Protein AF-A0AAE1FCR5-F1 (afdb_monomer_lite)

Secondary structure (DSSP, 8-state):
--PPP----BTTTEE--SS-TT---EEEETTEEEEEEEEEETTEEEEE--THHIIIIIHHHHHHHT------SEEEETTEEEEE-TTS-EEEE-HHHHHH-------HHHHH-TTSPPPHHHHHHHHHHHHHHHHHHHHT-GGG-

Radius of gyration: 21.53 Å; chains: 1; bounding box: 46×44×59 Å

pLDDT: mean 75.26, std 20.76, range [24.67, 95.88]

Structure (mmCIF, N/CA/C/O backbone):
data_AF-A0AAE1FCR5-F1
#
_entry.id   AF-A0AAE1FCR5-F1
#
loop_
_atom_site.group_PDB
_atom_site.id
_atom_site.type_symbol
_atom_site.label_atom_id
_atom_site.label_alt_id
_atom_site.label_comp_id
_atom_site.label_asym_id
_atom_site.label_entity_id
_atom_site.label_seq_id
_atom_site.pdbx_PDB_ins_code
_atom_site.Cartn_x
_atom_site.Cartn_y
_atom_site.Cartn_z
_atom_site.occupancy
_atom_site.B_iso_or_equiv
_atom_site.auth_seq_id
_atom_site.auth_comp_id
_atom_site.auth_asym_id
_atom_site.auth_atom_id
_atom_site.pdbx_PDB_model_num
ATOM 1 N N . MET A 1 1 ? 4.733 33.283 -25.916 1.00 31.22 1 MET A N 1
ATOM 2 C CA . MET A 1 1 ? 5.668 33.733 -24.866 1.00 31.22 1 MET A CA 1
ATOM 3 C C . MET A 1 1 ? 4.864 33.776 -23.573 1.00 31.22 1 MET A C 1
ATOM 5 O O . MET A 1 1 ? 4.094 34.702 -23.381 1.00 31.22 1 MET A O 1
ATOM 9 N N . LEU A 1 2 ? 4.912 32.699 -22.788 1.00 24.67 2 LEU A N 1
ATOM 10 C CA . LEU A 1 2 ? 4.280 32.590 -21.469 1.00 24.67 2 LEU A CA 1
ATOM 11 C C . LEU A 1 2 ? 5.379 32.221 -20.456 1.00 24.67 2 LEU A C 1
ATOM 13 O O . LEU A 1 2 ? 6.371 31.607 -20.858 1.00 24.67 2 LEU A O 1
ATOM 17 N N . PRO A 1 3 ? 5.258 32.700 -19.209 1.00 28.53 3 PRO A N 1
ATOM 18 C CA . PRO A 1 3 ? 6.375 32.993 -18.320 1.00 28.53 3 PRO A CA 1
ATOM 19 C C . PRO A 1 3 ? 6.990 31.727 -17.716 1.00 28.53 3 PRO A C 1
ATOM 21 O O . PRO A 1 3 ? 6.324 30.709 -17.554 1.00 28.53 3 PRO A O 1
ATOM 24 N N . GLY A 1 4 ? 8.288 31.814 -17.420 1.00 37.47 4 GLY A N 1
ATOM 25 C CA . GLY A 1 4 ? 9.128 30.704 -16.990 1.00 37.47 4 GLY A CA 1
ATOM 26 C C . GLY A 1 4 ? 8.615 29.988 -15.746 1.00 37.47 4 GLY A C 1
ATOM 27 O O . GLY A 1 4 ? 8.582 30.559 -14.659 1.00 37.47 4 GLY A O 1
ATOM 28 N N . THR A 1 5 ? 8.290 28.710 -15.907 1.00 31.77 5 THR A N 1
ATOM 29 C CA . THR A 1 5 ? 8.212 27.752 -14.808 1.00 31.77 5 THR A CA 1
ATOM 30 C C . THR A 1 5 ? 9.614 27.205 -14.554 1.00 31.77 5 THR A C 1
ATOM 32 O O . THR A 1 5 ? 10.332 26.798 -15.473 1.00 31.77 5 THR A O 1
ATOM 35 N N . GLY A 1 6 ? 10.050 27.294 -13.299 1.00 34.47 6 GLY A N 1
ATOM 36 C CA . GLY A 1 6 ? 11.394 26.951 -12.852 1.00 34.47 6 GLY A CA 1
ATOM 37 C C . GLY A 1 6 ? 11.661 25.453 -12.945 1.00 34.47 6 GLY A C 1
ATOM 38 O O . GLY A 1 6 ? 11.581 24.736 -11.956 1.00 34.47 6 GLY A O 1
ATOM 39 N N . ILE A 1 7 ? 12.026 24.973 -14.133 1.00 39.09 7 ILE A N 1
ATOM 40 C CA . ILE A 1 7 ? 12.564 23.625 -14.308 1.00 39.09 7 ILE A CA 1
ATOM 41 C C . ILE A 1 7 ? 13.976 23.628 -13.722 1.00 39.09 7 ILE A C 1
ATOM 43 O O . ILE A 1 7 ? 14.925 24.111 -14.347 1.00 39.09 7 ILE A O 1
ATOM 47 N N . CYS A 1 8 ? 14.127 23.082 -12.517 1.00 33.84 8 CYS A N 1
ATOM 48 C CA . CYS A 1 8 ? 15.439 22.775 -11.967 1.00 33.84 8 CYS A CA 1
ATOM 49 C C . CYS A 1 8 ? 16.036 21.628 -12.801 1.00 33.84 8 CYS A C 1
ATOM 51 O O . CYS A 1 8 ? 15.722 20.457 -12.594 1.00 33.84 8 CYS A O 1
ATOM 53 N N . LYS A 1 9 ? 16.833 21.971 -13.821 1.00 35.03 9 LYS A N 1
ATOM 54 C CA . LYS A 1 9 ? 17.570 20.998 -14.633 1.00 35.03 9 LYS A CA 1
ATOM 55 C C . LYS A 1 9 ? 18.641 20.357 -13.758 1.00 35.03 9 LYS A C 1
ATOM 57 O O . LYS A 1 9 ? 19.694 20.951 -13.533 1.00 35.03 9 LYS A O 1
ATOM 62 N N . LEU A 1 10 ? 18.401 19.131 -13.309 1.00 39.75 10 LEU A N 1
ATOM 63 C CA . LEU A 1 10 ? 19.492 18.294 -12.824 1.00 39.75 10 LEU A CA 1
ATOM 64 C C . LEU A 1 10 ? 20.366 17.889 -14.023 1.00 39.75 10 LEU A C 1
ATOM 66 O O . LEU A 1 10 ? 19.883 17.719 -15.151 1.00 39.75 10 LEU A O 1
ATOM 70 N N . ARG A 1 11 ? 21.679 17.782 -13.789 1.00 35.62 11 ARG A N 1
ATOM 71 C CA . ARG A 1 11 ? 22.654 17.314 -14.787 1.00 35.62 11 ARG A CA 1
ATOM 72 C C . ARG A 1 11 ? 22.145 15.972 -15.345 1.00 35.62 11 ARG A C 1
ATOM 74 O O . ARG A 1 11 ? 21.849 15.086 -14.553 1.00 35.62 11 ARG A O 1
ATOM 81 N N . ASN A 1 12 ? 22.037 15.862 -16.676 1.00 43.62 12 ASN A N 1
ATOM 82 C CA . ASN A 1 12 ? 21.521 14.718 -17.467 1.00 43.62 12 ASN A CA 1
ATOM 83 C C . ASN A 1 12 ? 20.055 14.782 -17.955 1.00 43.62 12 ASN A C 1
ATOM 85 O O . ASN A 1 12 ? 19.548 13.791 -18.468 1.00 43.62 12 ASN A O 1
ATOM 89 N N . GLY A 1 13 ? 19.385 15.940 -17.906 1.00 47.97 13 GLY A N 1
ATOM 90 C CA . GLY A 1 13 ? 18.088 16.117 -18.590 1.00 47.97 13 GLY A CA 1
ATOM 91 C C . GLY A 1 13 ? 16.868 15.622 -17.804 1.00 47.97 13 GLY A C 1
ATOM 92 O O . GLY A 1 13 ? 15.798 15.432 -18.381 1.00 47.97 13 GLY A O 1
ATOM 93 N N . CYS A 1 14 ? 17.017 15.441 -16.491 1.00 48.78 14 CYS A N 1
ATOM 94 C CA . CYS A 1 14 ? 15.917 15.123 -15.586 1.00 48.78 14 CYS A CA 1
ATOM 95 C C . CYS A 1 14 ? 15.086 16.375 -15.266 1.00 48.78 14 CYS A C 1
ATOM 97 O O . CYS A 1 14 ? 15.647 17.442 -14.995 1.00 48.78 14 CYS A O 1
ATOM 99 N N . CYS A 1 15 ? 13.761 16.218 -15.228 1.00 49.94 15 CYS A N 1
ATOM 100 C CA . CYS A 1 15 ? 12.821 17.244 -14.777 1.00 49.94 15 CYS A CA 1
ATOM 101 C C . CYS A 1 15 ? 12.042 16.771 -13.541 1.00 49.94 15 CYS A C 1
ATOM 103 O O . CYS A 1 15 ? 11.744 15.585 -13.371 1.00 49.94 15 CYS A O 1
ATOM 105 N N . VAL A 1 16 ? 11.683 17.735 -12.700 1.00 48.56 16 VAL A N 1
ATOM 106 C CA . VAL A 1 16 ? 10.953 17.562 -11.442 1.00 48.56 16 VAL A CA 1
ATOM 107 C C . VAL A 1 16 ? 9.548 18.127 -11.618 1.00 48.56 16 VAL A C 1
ATOM 109 O O . VAL A 1 16 ? 9.408 19.224 -12.154 1.00 48.56 16 VAL A O 1
ATOM 112 N N . SER A 1 17 ? 8.511 17.414 -11.173 1.00 43.94 17 SER A N 1
ATOM 113 C CA . SER A 1 17 ? 7.135 17.931 -11.179 1.00 43.94 17 SER A CA 1
ATOM 114 C C . SER A 1 17 ? 6.791 18.667 -9.882 1.00 43.94 17 SER A C 1
ATOM 116 O O . SER A 1 17 ? 7.161 18.207 -8.810 1.00 43.94 17 SER A O 1
ATOM 118 N N . GLU A 1 18 ? 5.986 19.728 -9.971 1.00 47.47 18 GLU A N 1
ATOM 119 C CA . GLU A 1 18 ? 5.521 20.552 -8.835 1.00 47.47 18 GLU A CA 1
ATOM 120 C C . GLU A 1 18 ? 4.454 19.873 -7.940 1.00 47.47 18 GLU A C 1
ATOM 122 O O . GLU A 1 18 ? 3.993 20.449 -6.957 1.00 47.47 18 GLU A O 1
ATOM 127 N N . LEU A 1 19 ? 4.054 18.634 -8.248 1.00 43.50 19 LEU A N 1
ATOM 128 C CA . LEU A 1 19 ? 3.035 17.880 -7.511 1.00 43.50 19 LEU A CA 1
ATOM 129 C C . LEU A 1 19 ? 3.645 17.131 -6.308 1.00 43.50 19 LEU A C 1
ATOM 131 O O . LEU A 1 19 ? 3.792 15.913 -6.334 1.00 43.50 19 LEU A O 1
ATOM 135 N N . GLY A 1 20 ? 3.964 17.871 -5.242 1.00 39.81 20 GLY A N 1
ATOM 136 C CA . GLY A 1 20 ? 4.219 17.335 -3.896 1.00 39.81 20 GLY A CA 1
ATOM 137 C C . GLY A 1 20 ? 5.601 16.707 -3.643 1.00 39.81 20 GLY A C 1
ATOM 138 O O . GLY A 1 20 ? 6.270 16.191 -4.532 1.00 39.81 20 GLY A O 1
ATOM 139 N N . CYS A 1 21 ? 6.032 16.735 -2.378 1.00 39.62 21 CYS A N 1
ATOM 140 C CA . CYS A 1 21 ? 7.392 16.422 -1.914 1.00 39.62 21 CYS A CA 1
ATOM 141 C C . CYS A 1 21 ? 7.835 14.945 -2.016 1.00 39.62 21 CYS A C 1
ATOM 143 O O . CYS A 1 21 ? 9.007 14.653 -1.779 1.00 39.62 21 CYS A O 1
ATOM 145 N N . HIS A 1 22 ? 6.953 14.024 -2.415 1.00 42.16 22 HIS A N 1
ATOM 146 C CA . HIS A 1 22 ? 7.224 12.577 -2.484 1.00 42.16 22 HIS A CA 1
ATOM 147 C C . HIS A 1 22 ? 7.217 12.024 -3.924 1.00 42.16 22 HIS A C 1
ATOM 149 O O . HIS A 1 22 ? 6.976 10.839 -4.142 1.00 42.16 22 HIS A O 1
ATOM 155 N N . LEU A 1 23 ? 7.431 12.880 -4.932 1.00 39.25 23 LEU A N 1
ATOM 156 C CA . LEU A 1 23 ? 7.312 12.528 -6.350 1.00 39.25 23 LEU A CA 1
ATOM 157 C C . LEU A 1 23 ? 8.550 12.970 -7.154 1.00 39.25 23 LEU A C 1
ATOM 159 O O . LEU A 1 23 ? 8.694 14.143 -7.482 1.00 39.25 23 LEU A O 1
ATOM 163 N N . TRP A 1 24 ? 9.425 12.028 -7.524 1.00 47.41 24 TRP A N 1
ATOM 164 C CA . TRP A 1 24 ? 10.611 12.266 -8.374 1.00 47.41 24 TRP A CA 1
ATOM 165 C C . TRP A 1 24 ? 10.828 10.990 -9.217 1.00 47.41 24 TRP A C 1
ATOM 167 O O . TRP A 1 24 ? 10.816 9.909 -8.639 1.00 47.41 24 TRP A O 1
ATOM 177 N N . THR A 1 25 ? 10.957 10.959 -10.554 1.00 45.84 25 THR A N 1
ATOM 178 C CA . THR A 1 25 ? 11.645 11.851 -11.515 1.00 45.84 25 THR A CA 1
ATOM 179 C C . THR A 1 25 ? 11.093 11.616 -12.940 1.00 45.84 25 THR A C 1
ATOM 181 O O . THR A 1 25 ? 10.780 10.475 -13.287 1.00 45.84 25 THR A O 1
ATOM 184 N N . TRP A 1 26 ? 11.015 12.648 -13.794 1.00 45.34 26 TRP A N 1
ATOM 185 C CA . TRP A 1 26 ? 10.754 12.493 -15.237 1.00 45.34 26 TRP A CA 1
ATOM 186 C C . TRP A 1 26 ? 12.075 12.494 -16.015 1.00 45.34 26 TRP A C 1
ATOM 188 O O . TRP A 1 26 ? 12.815 13.479 -15.955 1.00 45.34 26 TRP A O 1
ATOM 198 N N . LEU A 1 27 ? 12.350 11.439 -16.791 1.00 46.19 27 LEU A N 1
ATOM 199 C CA . LEU A 1 27 ? 13.419 11.449 -17.794 1.00 46.19 27 LEU A CA 1
ATOM 200 C C . LEU A 1 27 ? 12.818 11.439 -19.201 1.00 46.19 27 LEU A C 1
ATOM 202 O O . LEU A 1 27 ? 12.131 10.504 -19.615 1.00 46.19 27 LEU A O 1
ATOM 206 N N . CYS A 1 28 ? 13.069 12.527 -19.926 1.00 42.84 28 CYS A N 1
ATOM 207 C CA . CYS A 1 28 ? 12.657 12.713 -21.308 1.00 42.84 28 CYS A CA 1
ATOM 208 C C . CYS A 1 28 ? 13.909 12.628 -22.184 1.00 42.84 28 CYS A C 1
ATOM 210 O O . CYS A 1 28 ? 14.699 13.570 -22.232 1.00 42.84 28 CYS A O 1
ATOM 212 N N . PHE A 1 29 ? 14.101 11.505 -22.874 1.00 41.53 29 PHE A N 1
ATOM 213 C CA . PHE A 1 29 ? 15.062 11.439 -23.972 1.00 41.53 29 PHE A CA 1
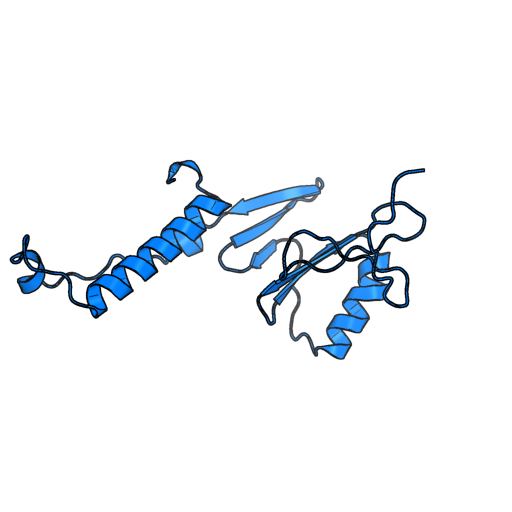ATOM 214 C C . PHE A 1 29 ? 14.315 11.850 -25.250 1.00 41.53 29 PHE A C 1
ATOM 216 O O . PHE A 1 29 ? 13.220 11.355 -25.512 1.00 41.53 29 PHE A O 1
ATOM 223 N N . SER A 1 30 ? 14.866 12.805 -26.007 1.00 44.16 30 SER A N 1
ATOM 224 C CA . SER A 1 30 ? 14.371 13.230 -27.333 1.00 44.16 30 SER A CA 1
ATOM 225 C C . SER A 1 30 ? 12.908 13.720 -27.438 1.00 44.16 30 SER A C 1
ATOM 227 O O . SER A 1 30 ? 12.299 13.631 -28.503 1.00 44.16 30 SER A O 1
ATOM 229 N N . GLY A 1 31 ? 12.332 14.293 -26.374 1.00 48.03 31 GLY A N 1
ATOM 230 C CA . GLY A 1 31 ? 11.005 14.933 -26.428 1.00 48.03 31 GLY A CA 1
ATOM 231 C C . GLY A 1 31 ? 9.809 13.972 -26.359 1.00 48.03 31 GLY A C 1
ATOM 232 O O . GLY A 1 31 ? 8.670 14.415 -26.499 1.00 48.03 31 GLY A O 1
ATOM 233 N N . ARG A 1 32 ? 10.042 12.675 -26.114 1.00 50.00 32 ARG A N 1
ATOM 234 C CA . ARG A 1 32 ? 9.000 11.684 -25.798 1.00 50.00 32 ARG A CA 1
ATOM 235 C C . ARG A 1 32 ? 9.204 11.151 -24.380 1.00 50.00 32 ARG A C 1
ATOM 237 O O . ARG A 1 32 ? 10.330 10.886 -23.970 1.00 50.00 32 ARG A O 1
ATOM 244 N N . MET A 1 33 ? 8.110 10.988 -23.634 1.00 51.78 33 MET A N 1
ATOM 245 C CA . MET A 1 33 ? 8.145 10.377 -22.303 1.00 51.78 33 MET A CA 1
ATOM 246 C C . MET A 1 33 ? 8.524 8.899 -22.447 1.00 51.78 33 MET A C 1
ATOM 248 O O . MET A 1 33 ? 7.808 8.158 -23.116 1.00 51.78 33 MET A O 1
ATOM 252 N N . GLN A 1 34 ? 9.650 8.492 -21.859 1.00 56.03 34 GLN A N 1
ATOM 253 C CA . GLN A 1 34 ? 10.151 7.116 -21.967 1.00 56.03 34 GLN A CA 1
ATOM 254 C C . GLN A 1 34 ? 9.925 6.301 -20.687 1.00 56.03 34 GLN A C 1
ATOM 256 O O . GLN A 1 34 ? 9.726 5.099 -20.768 1.00 56.03 34 GLN A O 1
ATOM 261 N N . ALA A 1 35 ? 9.886 6.928 -19.509 1.00 55.88 35 ALA A N 1
ATOM 262 C CA . ALA A 1 35 ? 9.700 6.207 -18.249 1.00 55.88 35 ALA A CA 1
ATOM 263 C C . ALA A 1 35 ? 9.287 7.133 -17.095 1.00 55.88 35 ALA A C 1
ATOM 265 O O . ALA A 1 35 ? 9.475 8.354 -17.157 1.00 55.88 35 ALA A O 1
ATOM 266 N N . ARG A 1 36 ? 8.756 6.536 -16.023 1.00 61.62 36 ARG A N 1
ATOM 267 C CA . ARG A 1 36 ? 8.420 7.184 -14.751 1.00 61.62 36 ARG A CA 1
ATOM 268 C C . ARG A 1 36 ? 8.983 6.357 -13.593 1.00 61.62 36 ARG A C 1
ATOM 270 O O . ARG A 1 36 ? 8.538 5.240 -13.362 1.00 61.62 36 ARG A O 1
ATOM 277 N N . LEU A 1 37 ? 9.893 6.944 -12.821 1.00 56.69 37 LEU A N 1
ATOM 278 C CA . LEU A 1 37 ? 10.294 6.444 -11.501 1.00 56.69 37 LEU A CA 1
ATOM 279 C C . LEU A 1 37 ? 9.500 7.188 -10.426 1.00 56.69 37 LEU A C 1
ATOM 281 O O . LEU A 1 37 ? 9.239 8.386 -10.551 1.00 56.69 37 LEU A O 1
ATOM 285 N N . ARG A 1 38 ? 9.099 6.461 -9.390 1.00 61.31 38 ARG A N 1
ATOM 286 C CA . ARG A 1 38 ? 8.339 6.922 -8.237 1.00 61.31 38 ARG A CA 1
ATOM 287 C C . ARG A 1 38 ? 8.965 6.328 -6.972 1.00 61.31 38 ARG A C 1
ATOM 289 O O . ARG A 1 38 ? 8.763 5.163 -6.654 1.00 61.31 38 ARG A O 1
ATOM 296 N N . ALA A 1 39 ? 9.728 7.131 -6.242 1.00 58.06 39 ALA A N 1
ATOM 297 C CA . ALA A 1 39 ? 10.154 6.779 -4.889 1.00 58.06 39 ALA A CA 1
ATOM 298 C C . ALA A 1 39 ? 8.998 7.100 -3.930 1.00 58.06 39 ALA A C 1
ATOM 300 O O . ALA A 1 39 ? 8.758 8.270 -3.639 1.00 58.06 39 ALA A O 1
ATOM 301 N N . LEU A 1 40 ? 8.214 6.094 -3.536 1.00 55.22 40 LEU A N 1
ATOM 302 C CA . LEU A 1 40 ? 6.959 6.314 -2.804 1.00 55.22 40 LEU A CA 1
ATOM 303 C C . LEU A 1 40 ? 7.118 6.212 -1.277 1.00 55.22 40 LEU A C 1
ATOM 305 O O . LEU A 1 40 ? 6.253 6.718 -0.564 1.00 55.22 40 LEU A O 1
ATOM 309 N N . TYR A 1 41 ? 8.213 5.653 -0.754 1.00 58.81 41 TYR A N 1
ATOM 310 C CA . TYR A 1 41 ? 8.464 5.618 0.689 1.00 58.81 41 TYR A CA 1
ATOM 311 C C . TYR A 1 41 ? 9.928 5.285 0.977 1.00 58.81 41 TYR A C 1
ATOM 313 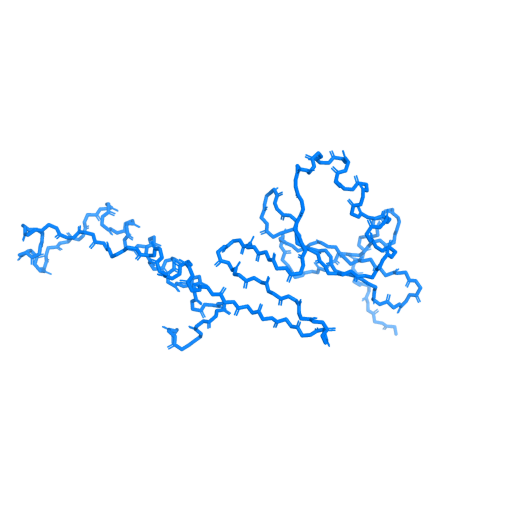O O . TYR A 1 41 ? 10.363 4.256 0.495 1.00 58.81 41 TYR A O 1
ATOM 321 N N . VAL A 1 42 ? 10.629 6.161 1.714 1.00 57.09 42 VAL A N 1
ATOM 322 C CA . VAL A 1 42 ? 12.013 6.151 2.274 1.00 57.09 42 VAL A CA 1
ATOM 323 C C . VAL A 1 42 ? 13.059 5.168 1.695 1.00 57.09 42 VAL A C 1
ATOM 325 O O . VAL A 1 42 ? 14.145 5.639 1.369 1.00 57.09 42 VAL A O 1
ATOM 328 N N . ASP A 1 43 ? 12.745 3.887 1.487 1.00 67.12 43 ASP A N 1
ATOM 329 C CA . ASP A 1 43 ? 13.650 2.842 0.984 1.00 67.12 43 ASP A CA 1
ATOM 330 C C . ASP A 1 43 ? 13.146 2.066 -0.259 1.00 67.12 43 ASP A C 1
ATOM 332 O O . ASP A 1 43 ? 13.938 1.386 -0.912 1.00 67.12 43 ASP A O 1
ATOM 336 N N . ASP A 1 44 ? 11.867 2.181 -0.641 1.00 73.12 44 ASP A N 1
ATOM 337 C CA . ASP A 1 44 ? 11.295 1.412 -1.748 1.00 73.12 44 ASP A CA 1
ATOM 338 C C . ASP A 1 44 ? 11.083 2.250 -3.020 1.00 73.12 44 ASP A C 1
ATOM 340 O O . ASP A 1 44 ? 10.339 3.245 -3.054 1.00 73.12 44 ASP A O 1
ATOM 344 N N . PHE A 1 45 ? 11.681 1.780 -4.115 1.00 78.62 45 PHE A N 1
ATOM 345 C CA . PHE A 1 45 ? 11.551 2.360 -5.448 1.00 78.62 45 PHE A CA 1
ATOM 346 C C . PHE A 1 45 ? 10.488 1.624 -6.266 1.00 78.62 45 PHE A C 1
ATOM 348 O O . PHE A 1 45 ? 10.532 0.406 -6.408 1.00 78.62 45 PHE A O 1
ATOM 355 N N . LEU A 1 46 ? 9.570 2.375 -6.875 1.00 80.31 46 LEU A N 1
ATOM 356 C CA . LEU A 1 46 ? 8.608 1.861 -7.846 1.00 80.31 46 LEU A CA 1
ATOM 357 C C . LEU A 1 46 ? 8.822 2.564 -9.185 1.00 80.31 46 LEU A C 1
ATOM 359 O O . LEU A 1 46 ? 8.817 3.789 -9.240 1.00 80.31 46 LEU A O 1
ATOM 363 N N . TRP A 1 47 ? 8.977 1.837 -10.288 1.00 81.12 47 TRP A N 1
ATOM 364 C CA . TRP A 1 47 ? 9.171 2.456 -11.602 1.00 81.12 47 TRP A CA 1
ATOM 365 C C . TRP A 1 47 ? 8.403 1.747 -12.715 1.00 81.12 47 TRP A C 1
ATOM 367 O O . TRP A 1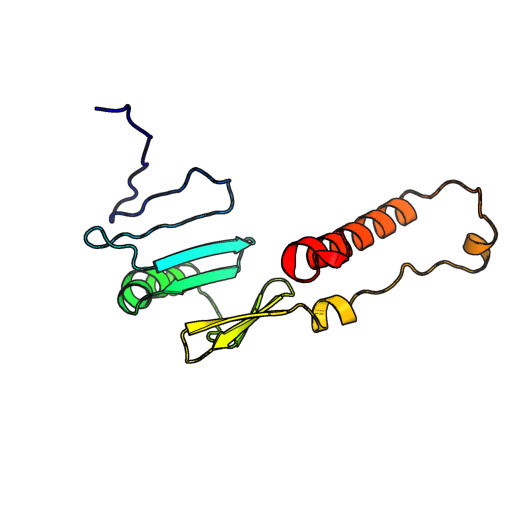 47 ? 7.993 0.599 -12.585 1.00 81.12 47 TRP A O 1
ATOM 377 N N . VAL A 1 48 ? 8.190 2.478 -13.808 1.00 76.88 48 VAL A N 1
ATOM 378 C CA . VAL A 1 48 ? 7.585 2.018 -15.062 1.00 76.88 48 VAL A CA 1
ATOM 379 C C . VAL A 1 48 ? 8.433 2.558 -16.210 1.00 76.88 48 VAL A C 1
ATOM 381 O O . VAL A 1 48 ? 8.800 3.734 -16.202 1.00 76.88 48 VAL A O 1
ATOM 384 N N . ASP A 1 49 ? 8.780 1.714 -17.180 1.00 70.00 49 ASP A N 1
ATOM 385 C CA . ASP A 1 49 ? 10.023 1.878 -17.939 1.00 70.00 49 ASP A CA 1
ATOM 386 C C . ASP A 1 49 ? 9.949 1.362 -19.389 1.00 70.00 49 ASP A C 1
ATOM 388 O O . ASP A 1 49 ? 9.181 0.456 -19.710 1.00 70.00 49 ASP A O 1
ATOM 392 N N . THR A 1 50 ? 10.767 1.963 -20.261 1.00 70.12 50 THR A N 1
ATOM 393 C CA . THR A 1 50 ? 11.252 1.400 -21.534 1.00 70.12 50 THR A CA 1
ATOM 394 C C . THR A 1 50 ? 12.739 1.034 -21.428 1.00 70.12 50 THR A C 1
ATOM 396 O O . THR A 1 50 ? 13.499 1.940 -21.101 1.00 70.12 50 THR A O 1
ATOM 399 N N . GLN A 1 51 ? 13.178 -0.178 -21.809 1.00 72.81 51 GLN A N 1
ATOM 400 C CA . GLN A 1 51 ? 14.537 -0.773 -21.625 1.00 72.81 51 GLN A CA 1
ATOM 401 C C . GLN A 1 51 ? 15.790 0.139 -21.543 1.00 72.81 51 GLN A C 1
ATOM 403 O O . GLN A 1 51 ? 16.819 -0.266 -20.999 1.00 72.81 51 GLN A O 1
ATOM 408 N N . ASN A 1 52 ? 15.779 1.320 -22.159 1.00 75.19 52 ASN A N 1
ATOM 409 C CA . ASN A 1 52 ? 16.823 2.330 -22.020 1.00 75.19 52 ASN A CA 1
ATOM 410 C C . ASN A 1 52 ? 16.873 2.974 -20.623 1.00 75.19 52 ASN A C 1
ATOM 412 O O . ASN A 1 52 ? 17.964 3.305 -20.165 1.00 75.19 52 ASN A O 1
ATOM 416 N N . PHE A 1 53 ? 15.734 3.177 -19.958 1.00 77.81 53 PHE A N 1
ATOM 417 C CA . PHE A 1 53 ? 15.681 3.798 -18.634 1.00 77.81 53 PHE A CA 1
ATOM 418 C C . PHE A 1 53 ? 16.246 2.862 -17.568 1.00 77.81 53 PHE A C 1
ATOM 420 O O . PHE A 1 53 ? 17.041 3.306 -16.741 1.00 77.81 53 PHE A O 1
ATOM 427 N N . GLU A 1 54 ? 15.939 1.570 -17.656 1.00 78.31 54 GLU A N 1
ATOM 428 C CA . GLU A 1 54 ? 16.440 0.559 -16.726 1.00 78.31 54 GLU A CA 1
ATOM 429 C C . GLU A 1 54 ? 17.971 0.591 -16.665 1.00 78.31 54 GLU A C 1
ATOM 431 O O . GLU A 1 54 ? 18.569 0.777 -15.605 1.00 78.31 54 GLU A O 1
ATOM 436 N N . ARG A 1 55 ? 18.604 0.556 -17.842 1.00 79.62 55 ARG A N 1
ATOM 437 C CA . ARG A 1 55 ? 20.065 0.584 -17.984 1.00 79.62 55 ARG A CA 1
ATOM 438 C C . ARG A 1 55 ? 20.695 1.909 -17.567 1.00 79.62 55 ARG A C 1
ATOM 440 O O . ARG A 1 55 ? 21.762 1.935 -16.966 1.00 79.62 55 ARG A O 1
ATOM 447 N N . GLN A 1 56 ? 20.080 3.034 -17.925 1.00 78.69 56 GLN A N 1
ATOM 448 C CA . GLN A 1 56 ? 20.698 4.346 -17.706 1.00 78.69 56 GLN A CA 1
ATOM 449 C C . GLN A 1 56 ? 20.453 4.913 -16.308 1.00 78.69 56 GLN A C 1
ATOM 451 O O . GLN A 1 56 ? 21.200 5.791 -15.875 1.00 78.69 56 GLN A O 1
ATOM 456 N N . VAL A 1 57 ? 19.400 4.463 -15.626 1.00 78.19 57 VAL A N 1
ATOM 457 C CA . VAL A 1 57 ? 18.899 5.101 -14.405 1.00 78.19 57 VAL A CA 1
ATOM 458 C C . VAL A 1 57 ? 18.775 4.090 -13.277 1.00 78.19 57 VAL A C 1
ATOM 460 O O . VAL A 1 57 ? 19.372 4.302 -12.224 1.00 78.19 57 VAL A O 1
ATOM 463 N N . ILE A 1 58 ? 18.057 2.985 -13.490 1.00 81.31 58 ILE A N 1
ATOM 464 C CA . ILE A 1 58 ? 17.791 2.007 -12.426 1.00 81.31 58 ILE A CA 1
ATOM 465 C C . ILE A 1 58 ? 19.061 1.249 -12.036 1.00 81.31 58 ILE A C 1
ATOM 467 O O . ILE A 1 58 ? 19.349 1.136 -10.850 1.00 81.31 58 ILE A O 1
ATOM 471 N N . GLU A 1 59 ? 19.878 0.809 -12.994 1.00 82.94 59 GLU A N 1
ATOM 472 C CA . GLU A 1 59 ? 21.151 0.133 -12.701 1.00 82.94 59 GLU A CA 1
ATOM 473 C C . GLU A 1 59 ? 22.115 1.000 -11.853 1.00 82.94 59 GLU A C 1
ATOM 475 O O . GLU A 1 59 ? 22.590 0.522 -10.814 1.00 82.94 59 GLU A O 1
ATOM 480 N N . PRO A 1 60 ? 22.390 2.279 -12.201 1.00 82.06 60 PRO A N 1
ATOM 481 C CA . PRO A 1 60 ? 23.174 3.167 -11.342 1.00 82.06 60 PRO A CA 1
ATOM 482 C C . PRO A 1 60 ? 22.558 3.408 -9.963 1.00 82.06 60 PRO A C 1
ATOM 484 O O . PRO A 1 60 ? 23.296 3.444 -8.978 1.00 82.06 60 PRO A O 1
ATOM 487 N N . VAL A 1 61 ? 21.232 3.564 -9.879 1.00 81.69 61 VAL A N 1
ATOM 488 C CA . VAL A 1 61 ? 20.515 3.759 -8.608 1.00 81.69 61 VAL A CA 1
ATOM 489 C C . VAL A 1 61 ? 20.659 2.520 -7.726 1.00 81.69 61 VAL A C 1
ATOM 491 O O . VAL A 1 61 ? 21.107 2.640 -6.589 1.00 81.69 61 VAL A O 1
ATOM 494 N N . ASN A 1 62 ? 20.402 1.325 -8.261 1.00 82.94 62 ASN A N 1
ATOM 495 C CA . ASN A 1 62 ? 20.551 0.066 -7.532 1.00 82.94 62 ASN A CA 1
ATOM 496 C C . ASN A 1 62 ? 21.970 -0.108 -6.982 1.00 82.94 62 ASN A C 1
ATOM 498 O O . ASN A 1 62 ? 22.146 -0.554 -5.850 1.00 82.94 62 ASN A O 1
ATOM 502 N N . LYS A 1 63 ? 22.987 0.300 -7.752 1.00 83.31 63 LYS A N 1
ATOM 503 C CA . LYS A 1 63 ? 24.386 0.262 -7.317 1.00 83.31 63 LYS A CA 1
ATOM 504 C C . LYS A 1 63 ? 24.705 1.302 -6.241 1.00 83.31 63 LYS A C 1
ATOM 506 O O . LYS A 1 63 ? 25.438 0.989 -5.307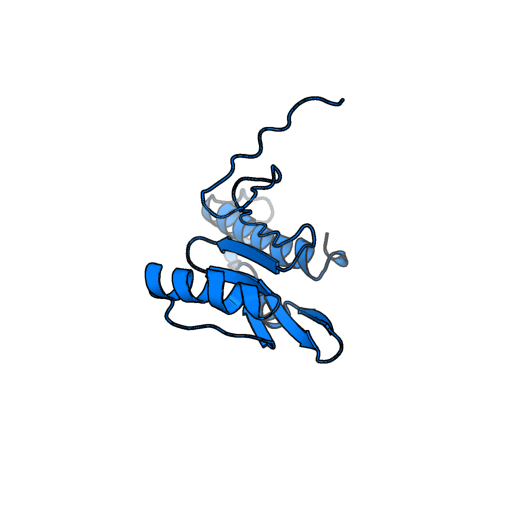 1.00 83.31 63 LYS A O 1
ATOM 511 N N . ALA A 1 64 ? 24.195 2.526 -6.374 1.00 82.19 64 ALA A N 1
ATOM 512 C CA . ALA A 1 64 ? 24.453 3.613 -5.431 1.00 82.19 64 ALA A CA 1
ATOM 513 C C . ALA A 1 64 ? 23.772 3.388 -4.073 1.00 82.19 64 ALA A C 1
ATOM 515 O O . ALA A 1 64 ? 24.361 3.696 -3.041 1.00 82.19 64 ALA A O 1
ATOM 516 N N . TYR A 1 65 ? 22.559 2.831 -4.084 1.00 80.81 65 TYR A N 1
ATOM 517 C CA . TYR A 1 65 ? 21.744 2.591 -2.891 1.00 80.81 65 TYR A CA 1
ATOM 518 C C . TYR A 1 65 ? 21.801 1.143 -2.384 1.00 80.81 65 TYR A C 1
ATOM 520 O O . TYR A 1 65 ? 21.131 0.820 -1.412 1.00 80.81 65 TYR A O 1
ATOM 528 N N . MET A 1 66 ? 22.611 0.278 -3.010 1.00 80.94 66 MET A N 1
ATOM 529 C CA . MET A 1 66 ? 22.768 -1.136 -2.636 1.00 80.94 66 MET A CA 1
ATOM 530 C C . MET A 1 66 ? 21.424 -1.874 -2.515 1.00 80.94 66 MET A C 1
ATOM 532 O O . MET A 1 66 ? 21.173 -2.582 -1.541 1.00 80.94 66 MET A O 1
ATOM 536 N N . VAL A 1 67 ? 20.553 -1.696 -3.510 1.00 80.56 67 VAL A N 1
ATOM 537 C CA . VAL A 1 67 ? 19.217 -2.307 -3.528 1.00 80.56 67 VAL A CA 1
ATOM 538 C C . VAL A 1 67 ? 19.353 -3.833 -3.504 1.00 80.56 67 VAL A C 1
ATOM 540 O O . VAL A 1 67 ? 19.965 -4.424 -4.393 1.00 80.56 67 VAL A O 1
ATOM 543 N N . GLY A 1 68 ? 18.810 -4.468 -2.460 1.00 79.50 68 GLY A N 1
ATOM 544 C CA . GLY A 1 68 ? 19.007 -5.897 -2.194 1.00 79.50 68 GLY A CA 1
ATOM 545 C C . GLY A 1 68 ? 18.173 -6.827 -3.076 1.00 79.50 68 GLY A C 1
ATOM 546 O O . GLY A 1 68 ? 18.632 -7.908 -3.441 1.00 79.50 68 GLY A O 1
ATOM 547 N N . SER A 1 69 ? 16.963 -6.413 -3.444 1.00 82.88 69 SER A N 1
ATOM 548 C CA . SER A 1 69 ? 16.068 -7.177 -4.313 1.00 82.88 69 SER A CA 1
ATOM 549 C C . SER A 1 69 ? 15.224 -6.249 -5.176 1.00 82.88 69 SER A C 1
ATOM 551 O O . SER A 1 69 ? 14.950 -5.108 -4.813 1.00 82.88 69 SER A O 1
ATOM 553 N N . SER A 1 70 ? 14.807 -6.756 -6.332 1.00 86.00 70 SER A N 1
ATOM 554 C CA . SER A 1 70 ? 13.829 -6.103 -7.197 1.00 86.00 70 SER A CA 1
ATOM 555 C C . SER A 1 70 ? 12.832 -7.145 -7.677 1.00 86.00 70 SER A C 1
ATOM 557 O O . SER A 1 70 ? 13.203 -8.284 -7.965 1.00 86.00 70 SER A O 1
ATOM 559 N N . GLU A 1 71 ? 11.566 -6.758 -7.741 1.00 88.06 71 GLU A N 1
ATOM 560 C CA . GLU A 1 71 ? 10.491 -7.584 -8.274 1.00 88.06 71 GLU A CA 1
ATOM 561 C C . GLU A 1 71 ? 9.858 -6.859 -9.463 1.00 88.06 71 GLU A C 1
ATOM 563 O O . GLU A 1 71 ? 9.839 -5.630 -9.527 1.00 88.06 71 GLU A O 1
ATOM 568 N N . SER A 1 72 ? 9.360 -7.618 -10.437 1.00 88.00 72 SER A N 1
ATOM 569 C CA . SER A 1 72 ? 8.721 -7.068 -11.633 1.00 88.00 72 SER A CA 1
ATOM 570 C C . SER A 1 72 ? 7.524 -7.919 -12.035 1.00 88.00 72 SER A C 1
ATOM 572 O O . SER A 1 72 ? 7.447 -9.098 -11.690 1.00 88.00 72 SER A O 1
ATOM 574 N N . LYS A 1 73 ? 6.594 -7.319 -12.787 1.00 86.25 73 LYS A N 1
ATOM 575 C CA . LYS A 1 73 ? 5.343 -7.913 -13.299 1.00 86.25 73 LYS A CA 1
ATOM 576 C C . LYS A 1 73 ? 4.319 -8.349 -12.255 1.00 86.25 73 LYS A C 1
ATOM 578 O O . LYS A 1 73 ? 3.142 -8.168 -12.500 1.00 86.25 73 LYS A O 1
ATOM 583 N N . SER A 1 74 ? 4.716 -8.927 -11.132 1.00 90.62 74 SER A N 1
ATOM 584 C CA . SER A 1 74 ? 3.811 -9.295 -10.046 1.00 90.62 74 SER A CA 1
ATOM 585 C C . SER A 1 74 ? 4.556 -9.148 -8.736 1.00 90.62 74 SER A C 1
ATOM 587 O O . SER A 1 74 ? 5.493 -9.901 -8.487 1.00 90.62 74 SER A O 1
ATOM 589 N N . PHE A 1 75 ? 4.157 -8.179 -7.922 1.00 91.75 75 PHE A N 1
ATOM 590 C CA . PHE A 1 75 ? 4.844 -7.856 -6.676 1.00 91.75 75 PHE A CA 1
ATOM 591 C C . PHE A 1 75 ? 3.909 -7.171 -5.687 1.00 91.75 75 PHE A C 1
ATOM 593 O O . PHE A 1 75 ? 2.824 -6.694 -6.038 1.00 91.75 75 PHE A O 1
ATOM 600 N N . ARG A 1 76 ? 4.347 -7.109 -4.427 1.00 88.94 76 ARG A N 1
ATOM 601 C CA . ARG A 1 76 ? 3.635 -6.381 -3.376 1.00 88.94 76 ARG A CA 1
ATOM 602 C C . ARG A 1 76 ? 4.344 -5.091 -3.033 1.00 88.94 76 ARG A C 1
ATOM 604 O O . ARG A 1 76 ? 5.552 -5.069 -2.846 1.00 88.94 76 ARG A O 1
ATOM 611 N N . TYR A 1 77 ? 3.563 -4.031 -2.898 1.00 86.31 77 TYR A N 1
ATOM 612 C CA . TYR A 1 77 ? 4.069 -2.701 -2.612 1.00 86.31 77 TYR A CA 1
ATOM 613 C C . TYR A 1 77 ? 3.134 -1.978 -1.646 1.00 86.31 77 TYR A C 1
ATOM 615 O O . TYR A 1 77 ? 1.989 -1.702 -1.990 1.00 86.31 77 TYR A O 1
ATOM 623 N N . LEU A 1 78 ? 3.592 -1.688 -0.423 1.00 86.62 78 LEU A N 1
ATOM 624 C CA . LEU A 1 78 ? 2.801 -0.981 0.603 1.00 86.62 78 LEU A CA 1
ATOM 625 C C . LEU A 1 78 ? 1.386 -1.570 0.825 1.00 86.62 78 LEU A C 1
ATOM 627 O O . LEU A 1 78 ? 0.395 -0.855 0.983 1.00 86.62 78 LEU A O 1
ATOM 631 N N . GLY A 1 79 ? 1.271 -2.900 0.800 1.00 87.81 79 GLY A N 1
ATOM 632 C CA . GLY A 1 79 ? -0.005 -3.609 0.955 1.00 87.81 79 GLY A CA 1
ATOM 633 C C . GLY A 1 79 ? -0.876 -3.672 -0.307 1.00 87.81 79 GLY A C 1
ATOM 634 O O . GLY A 1 79 ? -1.939 -4.288 -0.257 1.00 87.81 79 GLY A O 1
ATOM 635 N N . LEU A 1 80 ? -0.437 -3.087 -1.425 1.00 89.81 80 LEU A N 1
ATOM 636 C CA . LEU A 1 80 ? -1.007 -3.313 -2.754 1.00 89.81 80 LEU A CA 1
ATOM 637 C C . LEU A 1 80 ? -0.376 -4.556 -3.369 1.00 89.81 80 LEU A C 1
ATOM 639 O O . LEU A 1 80 ? 0.842 -4.719 -3.339 1.00 89.81 80 LEU A O 1
ATOM 643 N N . ASN A 1 81 ? -1.199 -5.407 -3.957 1.00 92.69 81 ASN A N 1
ATOM 644 C CA . ASN A 1 81 ? -0.767 -6.418 -4.902 1.00 92.69 81 ASN A CA 1
ATOM 645 C C . ASN A 1 81 ? -0.885 -5.819 -6.306 1.00 92.69 81 ASN A C 1
ATOM 647 O O . ASN A 1 81 ? -1.968 -5.382 -6.693 1.00 92.69 81 ASN A O 1
ATOM 651 N N . ILE A 1 82 ? 0.230 -5.736 -7.028 1.00 90.88 82 ILE A N 1
ATOM 652 C CA . ILE A 1 82 ? 0.307 -5.095 -8.342 1.00 90.88 82 ILE A CA 1
ATOM 653 C C . ILE A 1 82 ? 0.717 -6.146 -9.361 1.00 90.88 82 ILE A C 1
ATOM 655 O O . ILE A 1 82 ? 1.764 -6.778 -9.213 1.00 90.88 82 ILE A O 1
ATOM 659 N N . ILE A 1 83 ? -0.095 -6.298 -10.405 1.00 91.00 83 ILE A N 1
ATOM 660 C CA . ILE A 1 83 ? 0.137 -7.241 -11.497 1.00 91.00 83 ILE A CA 1
ATOM 661 C C . ILE A 1 83 ? 0.128 -6.470 -12.816 1.00 91.00 83 ILE A C 1
ATOM 663 O O . ILE A 1 83 ? -0.807 -5.728 -13.102 1.00 91.00 83 ILE A O 1
ATOM 667 N N . SER A 1 84 ? 1.179 -6.623 -13.612 1.00 89.69 84 SER A N 1
ATOM 668 C CA . SER A 1 84 ? 1.289 -6.122 -14.978 1.00 89.69 84 SER A CA 1
ATOM 669 C C . SER A 1 84 ? 1.075 -7.279 -15.942 1.00 89.69 84 SER A C 1
ATOM 671 O O . SER A 1 84 ? 1.867 -8.223 -15.986 1.00 89.69 84 SER A O 1
ATOM 673 N N . GLU A 1 85 ? 0.009 -7.182 -16.719 1.00 89.38 85 GLU A N 1
ATOM 674 C CA . GLU A 1 85 ? -0.396 -8.197 -17.677 1.00 89.38 85 GLU A CA 1
ATOM 675 C C . GLU A 1 85 ? 0.406 -8.085 -18.980 1.00 89.38 85 GLU A C 1
ATOM 677 O O . GLU A 1 85 ? 0.982 -7.046 -19.318 1.00 89.38 85 GLU A O 1
ATOM 682 N N . ALA A 1 86 ? 0.441 -9.175 -19.750 1.00 87.44 86 ALA A N 1
ATOM 683 C CA . ALA A 1 86 ? 1.190 -9.228 -21.007 1.00 87.44 86 ALA A CA 1
ATOM 684 C C . ALA A 1 86 ? 0.642 -8.276 -22.088 1.00 87.44 86 ALA A C 1
ATOM 686 O O . ALA A 1 86 ? 1.374 -7.902 -23.003 1.00 87.44 86 ALA A O 1
ATOM 687 N N . ASP A 1 87 ? -0.627 -7.881 -21.981 1.00 88.31 87 ASP A N 1
ATOM 688 C CA . ASP A 1 87 ? -1.286 -6.927 -22.878 1.00 88.31 87 ASP A CA 1
ATOM 689 C C . ASP A 1 87 ? -1.001 -5.454 -22.521 1.00 88.31 87 ASP A C 1
ATOM 691 O O . ASP A 1 87 ? -1.461 -4.545 -23.213 1.00 88.31 87 ASP A O 1
ATOM 695 N N . GLY A 1 88 ? -0.213 -5.213 -21.468 1.00 80.62 88 GLY A N 1
ATOM 696 C CA . GLY A 1 88 ? 0.136 -3.882 -20.981 1.00 80.62 88 GLY A CA 1
ATOM 697 C C . GLY A 1 88 ? -0.874 -3.288 -19.999 1.00 80.62 88 GLY A C 1
ATOM 698 O O . GLY A 1 88 ? -0.664 -2.166 -19.535 1.00 80.62 88 GLY A O 1
ATOM 699 N N . SER A 1 89 ? -1.945 -4.009 -19.659 1.00 83.88 89 SER A N 1
ATOM 700 C CA . SER A 1 89 ? -2.835 -3.620 -18.569 1.00 83.88 89 SER A CA 1
ATOM 701 C C . SER A 1 89 ? -2.189 -3.875 -17.201 1.00 83.88 89 SER A C 1
ATOM 703 O O . SER A 1 89 ? -1.210 -4.613 -17.062 1.00 83.88 89 SER A O 1
ATOM 705 N N . MET A 1 90 ? -2.708 -3.202 -16.174 1.00 85.56 90 MET A N 1
ATOM 706 C CA . MET A 1 90 ? -2.270 -3.384 -14.794 1.00 85.56 90 MET A CA 1
ATOM 707 C C . MET A 1 90 ? -3.475 -3.590 -13.890 1.00 85.56 90 MET A C 1
ATOM 709 O O . MET A 1 90 ? -4.426 -2.808 -13.928 1.00 85.56 90 MET A O 1
ATOM 713 N N . THR A 1 91 ? -3.383 -4.598 -13.034 1.00 89.69 91 THR A N 1
ATOM 714 C CA . THR A 1 91 ? -4.374 -4.909 -12.009 1.00 89.69 91 THR A CA 1
ATOM 715 C C . THR A 1 91 ? -3.796 -4.575 -10.639 1.00 89.69 91 THR A C 1
ATOM 717 O O . THR A 1 91 ? -2.621 -4.834 -10.366 1.00 89.69 91 THR A O 1
ATOM 720 N N . LEU A 1 92 ? -4.620 -3.970 -9.782 1.00 91.00 92 LEU A N 1
ATOM 721 C CA . LEU A 1 92 ? -4.273 -3.655 -8.402 1.00 91.00 92 LEU A CA 1
ATOM 722 C C . LEU A 1 92 ? -5.352 -4.195 -7.465 1.00 91.00 92 LEU A C 1
ATOM 724 O O . LEU A 1 92 ? -6.538 -3.954 -7.685 1.00 91.00 92 LEU A O 1
ATOM 728 N N . ASP A 1 93 ? -4.937 -4.867 -6.396 1.00 92.44 93 ASP A N 1
ATOM 729 C CA . ASP A 1 93 ? -5.827 -5.301 -5.320 1.00 92.44 93 ASP A CA 1
ATOM 730 C C . ASP A 1 93 ? -5.168 -5.160 -3.937 1.00 92.44 93 ASP A C 1
ATOM 732 O O . ASP A 1 93 ? -3.968 -4.915 -3.814 1.00 92.44 93 ASP A O 1
ATOM 736 N N . GLN A 1 94 ? -5.972 -5.278 -2.879 1.00 94.69 94 GLN A N 1
ATOM 737 C CA . GLN A 1 94 ? -5.517 -5.239 -1.483 1.00 94.69 94 GLN A CA 1
ATOM 738 C C . GLN A 1 94 ? -6.119 -6.384 -0.659 1.00 94.69 94 GLN A C 1
ATOM 740 O O . GLN A 1 94 ? -6.319 -6.233 0.548 1.00 94.69 94 GLN A O 1
ATOM 745 N N . PHE A 1 95 ? -6.426 -7.536 -1.270 1.00 94.12 95 PHE A N 1
ATOM 746 C CA . PHE A 1 95 ? -7.147 -8.614 -0.574 1.00 94.12 95 PHE A CA 1
ATOM 747 C C . PHE A 1 95 ? -6.413 -9.098 0.677 1.00 94.12 95 PHE A C 1
ATOM 749 O O . PHE A 1 95 ? -7.024 -9.274 1.733 1.00 94.12 95 PHE A O 1
ATOM 756 N N . GLN A 1 96 ? -5.093 -9.266 0.588 1.00 92.31 96 GLN A N 1
ATOM 757 C CA . GLN A 1 96 ? -4.297 -9.700 1.731 1.00 92.31 96 GLN A CA 1
ATOM 758 C C . GLN A 1 96 ? -4.198 -8.631 2.818 1.00 92.31 96 GLN A C 1
ATOM 760 O O . GLN A 1 96 ? -4.310 -8.957 3.997 1.00 92.31 96 GLN A O 1
ATOM 765 N N . TYR A 1 97 ? -4.006 -7.368 2.434 1.00 94.25 97 TYR A N 1
ATOM 766 C CA . TYR A 1 97 ? -3.953 -6.269 3.393 1.00 94.25 97 TYR A CA 1
ATOM 767 C C . TYR A 1 97 ? -5.286 -6.139 4.140 1.00 94.25 97 TYR A C 1
ATOM 769 O O . TYR A 1 97 ? -5.298 -6.138 5.368 1.00 94.25 97 TYR A O 1
ATOM 777 N N . ALA A 1 98 ? -6.409 -6.157 3.416 1.00 93.12 98 ALA A N 1
ATOM 778 C CA . ALA A 1 98 ? -7.747 -6.148 4.001 1.00 93.12 98 ALA A CA 1
ATOM 779 C C . ALA A 1 98 ? -7.975 -7.336 4.948 1.00 93.12 98 ALA A C 1
ATOM 781 O O . ALA A 1 98 ? -8.486 -7.157 6.049 1.00 93.12 98 ALA A O 1
ATOM 782 N N . SER A 1 99 ? -7.535 -8.535 4.556 1.00 93.44 99 SER A N 1
ATOM 783 C CA . SER A 1 99 ? -7.657 -9.744 5.384 1.00 93.44 99 SER A CA 1
ATOM 784 C C . SER A 1 99 ? -6.773 -9.717 6.636 1.00 93.44 99 SER A C 1
ATOM 786 O O . SER A 1 99 ? -7.039 -10.449 7.584 1.00 93.44 99 SER A O 1
ATOM 788 N N . SER A 1 100 ? -5.720 -8.894 6.649 1.00 94.12 100 SER A N 1
ATOM 789 C CA . SER A 1 100 ? -4.832 -8.728 7.805 1.00 94.12 100 SER A CA 1
ATOM 790 C C . SER A 1 100 ? -5.345 -7.725 8.842 1.00 94.12 100 SER A C 1
ATOM 792 O O . SER A 1 100 ? -4.788 -7.654 9.937 1.00 94.12 100 SER A O 1
ATOM 794 N N . LEU A 1 101 ? -6.392 -6.954 8.521 1.00 93.31 101 LEU A N 1
ATOM 795 C CA . LEU A 1 101 ? -6.949 -5.976 9.449 1.00 93.31 101 LEU A CA 1
ATOM 796 C C . LEU A 1 101 ? -7.661 -6.674 10.606 1.00 93.31 101 LEU A C 1
ATOM 798 O O . LEU A 1 101 ? -8.537 -7.516 10.408 1.00 93.31 101 LEU A O 1
ATOM 802 N N . LEU A 1 102 ? -7.305 -6.276 11.826 1.00 93.31 102 LEU A N 1
ATOM 803 C CA . LEU A 1 102 ? -7.915 -6.791 13.043 1.00 93.31 102 LEU A CA 1
ATOM 804 C C . LEU A 1 102 ? -8.846 -5.741 13.656 1.00 93.31 102 LEU A C 1
ATOM 806 O O . LEU A 1 102 ? -8.487 -4.563 13.723 1.00 93.31 102 LEU A O 1
ATOM 810 N N . PRO A 1 103 ? -10.033 -6.146 14.137 1.00 92.00 103 PRO A N 1
ATOM 811 C CA . PRO A 1 103 ? -10.886 -5.252 14.896 1.00 92.00 103 PRO A CA 1
ATOM 812 C C . PRO A 1 103 ? -10.225 -4.888 16.229 1.00 92.00 103 PRO A C 1
ATOM 814 O O . PRO A 1 103 ? -9.453 -5.660 16.805 1.00 92.00 103 PRO A O 1
ATOM 817 N N . ILE A 1 104 ? -10.584 -3.720 16.758 1.00 93.06 104 ILE A N 1
ATOM 818 C CA . ILE A 1 104 ? -10.151 -3.298 18.091 1.00 93.06 104 ILE A CA 1
ATOM 819 C C . ILE A 1 104 ? -10.746 -4.258 19.122 1.00 93.06 104 ILE A C 1
ATOM 821 O O . ILE A 1 104 ? -11.954 -4.509 19.142 1.00 93.06 104 ILE A O 1
ATOM 825 N N . THR A 1 105 ? -9.891 -4.805 19.984 1.00 91.44 105 THR A N 1
ATOM 826 C CA . THR A 1 105 ? -10.321 -5.745 21.020 1.00 91.44 105 THR A CA 1
ATOM 827 C C . THR A 1 105 ? -10.923 -4.977 22.187 1.00 91.44 105 THR A C 1
ATOM 829 O O . THR A 1 105 ? -10.219 -4.322 22.948 1.00 91.44 105 THR A O 1
ATOM 832 N N . ILE A 1 106 ? -12.239 -5.084 22.357 1.00 91.06 106 ILE A N 1
ATOM 833 C CA . ILE A 1 106 ? -12.956 -4.433 23.455 1.00 91.06 106 ILE A CA 1
ATOM 834 C C . ILE A 1 106 ? -13.182 -5.452 24.573 1.00 91.06 106 ILE A C 1
ATOM 836 O O . ILE A 1 106 ? -13.838 -6.477 24.378 1.00 91.06 106 ILE A O 1
ATOM 840 N N . SER A 1 107 ? -12.664 -5.171 25.770 1.00 92.31 107 SER A N 1
ATOM 841 C CA . SER A 1 107 ? -12.890 -6.034 26.933 1.00 92.31 107 SER A CA 1
ATOM 842 C C . SER A 1 107 ? -14.365 -6.032 27.352 1.00 92.31 107 SER A C 1
ATOM 844 O O . SER A 1 107 ? -15.084 -5.046 27.175 1.00 92.31 107 SER A O 1
ATOM 846 N N . ARG A 1 108 ? -14.831 -7.119 27.983 1.00 93.56 108 ARG A N 1
ATOM 847 C CA . ARG A 1 108 ? -16.219 -7.210 28.476 1.00 93.56 108 ARG A CA 1
ATOM 848 C C . ARG A 1 108 ? -16.571 -6.058 29.421 1.00 93.56 108 ARG A C 1
ATOM 850 O O . ARG A 1 108 ? -17.662 -5.508 29.325 1.00 93.56 108 ARG A O 1
ATOM 857 N N . GLN A 1 109 ? -15.648 -5.687 30.308 1.00 92.81 109 GLN A N 1
ATOM 858 C CA . GLN A 1 109 ? -15.823 -4.557 31.224 1.00 92.81 109 GLN A CA 1
ATOM 859 C C . GLN A 1 109 ? -15.975 -3.243 30.455 1.00 92.81 109 GLN A C 1
ATOM 861 O O . GLN A 1 109 ? -16.878 -2.461 30.747 1.00 92.81 109 GLN A O 1
ATOM 866 N N . ARG A 1 110 ? -15.149 -3.025 29.423 1.00 92.19 110 ARG A N 1
ATOM 867 C CA . ARG A 1 110 ? -15.227 -1.813 28.610 1.00 92.19 110 ARG A CA 1
ATOM 868 C C . ARG A 1 110 ? -16.527 -1.719 27.819 1.00 92.19 110 ARG A C 1
ATOM 870 O O . ARG A 1 110 ? -17.137 -0.653 27.793 1.00 92.19 110 ARG A O 1
ATOM 877 N N . ALA A 1 111 ? -16.991 -2.835 27.259 1.00 90.81 111 ALA A N 1
ATOM 878 C CA . ALA A 1 111 ? -18.245 -2.912 26.511 1.00 90.81 111 ALA A CA 1
ATOM 879 C C . ALA A 1 111 ? -19.487 -2.550 27.354 1.00 90.81 111 ALA A C 1
ATOM 881 O O . ALA A 1 111 ? -20.497 -2.105 26.808 1.00 90.81 111 ALA A O 1
ATOM 882 N N . MET A 1 112 ? -19.425 -2.708 28.683 1.00 93.62 112 MET A N 1
ATOM 883 C CA . MET A 1 112 ? -20.500 -2.280 29.589 1.00 93.62 112 MET A CA 1
ATOM 884 C C . MET A 1 112 ? -20.541 -0.753 29.777 1.00 93.62 112 MET A C 1
ATOM 886 O O . MET A 1 112 ? -21.603 -0.199 30.053 1.00 93.62 112 MET A O 1
ATOM 890 N N . MET A 1 113 ? -19.421 -0.053 29.577 1.00 93.06 113 MET A N 1
ATOM 891 C CA . MET A 1 113 ? -19.286 1.395 29.781 1.00 93.06 113 MET A CA 1
ATOM 892 C C . MET A 1 113 ? -19.639 2.196 28.516 1.00 93.06 113 MET A C 1
ATOM 894 O O . MET A 1 113 ? -18.811 2.931 27.984 1.00 93.06 113 MET A O 1
ATOM 898 N N . LYS A 1 114 ? -20.873 2.063 28.015 1.00 89.75 114 LYS A N 1
ATOM 899 C CA . LYS A 1 114 ? -21.287 2.623 26.708 1.00 89.75 114 LYS A CA 1
ATOM 900 C C . LYS A 1 114 ? -21.149 4.144 26.574 1.00 89.75 114 LYS A C 1
ATOM 902 O O . LYS A 1 114 ? -20.903 4.629 25.479 1.00 89.75 114 LYS A O 1
ATOM 907 N N . THR A 1 115 ? -21.327 4.885 27.664 1.00 93.00 115 THR A N 1
ATOM 908 C CA . THR A 1 115 ? -21.245 6.358 27.695 1.00 93.00 115 THR A CA 1
ATOM 909 C C . THR A 1 115 ? -19.956 6.865 28.340 1.00 93.00 115 THR A C 1
ATOM 911 O O . THR A 1 115 ? -19.818 8.063 28.562 1.00 93.00 115 THR A O 1
ATOM 914 N N . GLY A 1 116 ? -19.033 5.965 28.696 1.00 90.81 116 GLY A N 1
ATOM 915 C CA . GLY A 1 116 ? -17.760 6.336 29.307 1.00 90.81 116 GLY A CA 1
ATOM 916 C C . GLY A 1 116 ? -16.793 6.899 28.271 1.00 90.81 116 GLY A C 1
ATOM 917 O O . GLY A 1 116 ? -16.672 6.344 27.175 1.00 90.81 116 GLY A O 1
ATOM 918 N N . GLU A 1 117 ? -16.080 7.963 28.634 1.00 93.62 117 GLU A N 1
ATOM 919 C CA . GLU A 1 117 ? -15.087 8.602 27.769 1.00 93.62 117 GLU A CA 1
ATOM 920 C C . GLU A 1 117 ? -14.017 7.612 27.291 1.00 93.62 117 GLU A C 1
ATOM 922 O O . GLU A 1 117 ? -13.642 6.680 28.007 1.00 93.62 117 GLU A O 1
ATOM 927 N N . LEU A 1 118 ? -13.545 7.796 26.056 1.00 91.75 118 LEU A N 1
ATOM 928 C CA . LEU A 1 118 ? -12.443 7.005 25.514 1.00 91.75 118 LEU A CA 1
ATOM 929 C C . LEU A 1 118 ? -11.128 7.424 26.169 1.00 91.75 118 LEU A C 1
ATOM 931 O O . LEU A 1 118 ? -10.812 8.614 26.233 1.00 91.75 118 LEU A O 1
ATOM 935 N N . SER A 1 119 ? -10.331 6.441 26.572 1.00 93.19 119 SER A N 1
ATOM 936 C CA . SER A 1 119 ? -8.942 6.678 26.965 1.00 93.19 119 SER A CA 1
ATOM 937 C C . SER A 1 119 ? -8.084 7.076 25.757 1.00 93.19 119 SER A C 1
ATOM 939 O O . SER A 1 119 ? -8.434 6.817 24.603 1.00 93.19 119 SER A O 1
ATOM 941 N N . GLU A 1 120 ? -6.916 7.668 26.004 1.00 95.50 120 GLU A N 1
ATOM 942 C CA . GLU A 1 120 ? -5.979 8.021 24.926 1.00 95.50 120 GLU A CA 1
ATOM 943 C C . GLU A 1 120 ? -5.473 6.796 24.143 1.00 95.50 120 GLU A C 1
ATOM 945 O O . GLU A 1 120 ? -5.247 6.896 22.934 1.00 95.50 120 GLU A O 1
ATOM 950 N N . SER A 1 121 ? -5.366 5.626 24.789 1.00 93.50 121 SER A N 1
ATOM 951 C CA . SER A 1 121 ? -5.036 4.363 24.107 1.00 93.50 121 SER A CA 1
ATOM 952 C C . SER A 1 121 ? -6.124 3.985 23.107 1.00 93.50 121 SER A C 1
ATOM 954 O O . SER A 1 121 ? -5.844 3.789 21.928 1.00 93.50 121 SER A O 1
ATOM 956 N N . GLU A 1 122 ? -7.386 4.000 23.541 1.00 93.06 122 GLU A N 1
ATOM 957 C CA . GLU A 1 122 ? -8.532 3.655 22.691 1.00 93.06 122 GLU A CA 1
ATOM 958 C C . GLU A 1 122 ? -8.679 4.626 21.515 1.00 93.06 122 GLU A C 1
ATOM 960 O O . GLU A 1 122 ? -8.922 4.209 20.385 1.00 93.06 122 GLU A O 1
ATOM 965 N N . LYS A 1 123 ? -8.469 5.929 21.746 1.00 94.75 123 LYS A N 1
ATOM 966 C CA . LYS A 1 123 ? -8.446 6.933 20.668 1.00 94.75 123 LYS A CA 1
ATOM 967 C C . LYS A 1 123 ? -7.319 6.681 19.670 1.00 94.75 123 LYS A C 1
ATOM 969 O O . LYS A 1 123 ? -7.456 7.012 18.492 1.00 94.75 123 LYS A O 1
ATOM 974 N N . THR A 1 124 ? -6.179 6.180 20.134 1.00 95.38 124 THR A N 1
ATOM 975 C CA . THR A 1 124 ? -5.021 5.881 19.284 1.00 95.38 124 THR A CA 1
ATOM 976 C C . THR A 1 124 ? -5.275 4.637 18.441 1.00 95.38 124 THR A C 1
ATOM 978 O O . THR A 1 124 ? -5.112 4.701 17.226 1.00 95.38 124 THR A O 1
ATOM 981 N N . GLU A 1 125 ? -5.769 3.556 19.044 1.00 94.94 125 GLU A N 1
ATOM 982 C CA . GLU A 1 125 ? -6.183 2.334 18.342 1.00 94.94 125 GLU A CA 1
ATOM 983 C C . GLU A 1 125 ? -7.283 2.619 17.314 1.00 94.94 125 GLU A C 1
ATOM 985 O O . GLU A 1 125 ? -7.199 2.176 16.169 1.00 94.94 125 GLU A O 1
ATOM 990 N N . TYR A 1 126 ? -8.268 3.441 17.685 1.00 94.31 126 TYR A N 1
ATOM 991 C CA . TYR A 1 126 ? -9.327 3.878 16.780 1.00 94.31 126 TYR A CA 1
ATOM 992 C C . TYR A 1 126 ? -8.776 4.629 15.569 1.00 94.31 126 TYR A C 1
ATOM 994 O O . TYR A 1 126 ? -9.064 4.266 14.430 1.00 94.31 126 TYR A O 1
ATOM 1002 N N . ARG A 1 127 ? -7.934 5.646 15.790 1.00 95.88 127 ARG A N 1
ATOM 1003 C CA . ARG A 1 127 ? -7.312 6.400 14.691 1.00 95.88 127 ARG A CA 1
ATOM 1004 C C . ARG A 1 127 ? -6.429 5.516 13.812 1.00 95.88 127 ARG A C 1
ATOM 1006 O O . ARG A 1 127 ? -6.435 5.698 12.598 1.00 95.88 127 ARG A O 1
ATOM 1013 N N . ALA A 1 128 ? -5.707 4.563 14.399 1.00 94.88 128 ALA A N 1
ATOM 1014 C CA . ALA A 1 128 ? -4.891 3.614 13.651 1.00 94.88 128 ALA A CA 1
ATOM 1015 C C . ALA A 1 128 ? -5.750 2.735 12.728 1.00 94.88 128 ALA A C 1
ATOM 1017 O O . ALA A 1 128 ? -5.453 2.643 11.537 1.00 94.88 128 ALA A O 1
ATOM 1018 N N . LEU A 1 129 ? -6.847 2.163 13.239 1.00 94.75 129 LEU A N 1
ATOM 1019 C CA . LEU A 1 129 ? -7.770 1.358 12.434 1.00 94.75 129 LEU A CA 1
ATOM 1020 C C . LEU A 1 129 ? -8.425 2.189 11.321 1.00 94.75 129 LEU A C 1
ATOM 1022 O O . LEU A 1 129 ? -8.491 1.743 10.178 1.00 94.75 129 LEU A O 1
ATOM 1026 N N . ILE A 1 130 ? -8.853 3.419 11.619 1.00 94.25 130 ILE A N 1
ATOM 1027 C CA . ILE A 1 130 ? -9.400 4.330 10.603 1.00 94.25 130 ILE A CA 1
ATOM 1028 C C . ILE A 1 130 ? -8.362 4.636 9.519 1.00 94.25 130 ILE A C 1
ATOM 1030 O O . ILE A 1 130 ? -8.701 4.627 8.339 1.00 94.25 130 ILE A O 1
ATOM 1034 N N . GLY A 1 131 ? -7.094 4.849 9.883 1.00 93.50 131 GLY A N 1
ATOM 1035 C CA . GLY A 1 131 ? -6.013 5.041 8.915 1.00 93.50 131 GLY A CA 1
ATOM 1036 C C . GLY A 1 131 ? -5.832 3.838 7.984 1.00 93.50 131 GLY A C 1
ATOM 1037 O O . GLY A 1 131 ? -5.704 4.013 6.773 1.00 93.50 131 GLY A O 1
ATOM 1038 N N . GLN A 1 132 ? -5.889 2.622 8.532 1.00 93.50 132 GLN A N 1
ATOM 1039 C CA . GLN A 1 132 ? -5.808 1.379 7.757 1.00 93.50 132 GLN A CA 1
ATOM 1040 C C . GLN A 1 132 ? -7.001 1.214 6.800 1.00 93.50 132 GLN A C 1
ATOM 1042 O O . GLN A 1 132 ? -6.821 0.867 5.633 1.00 93.50 132 GLN A O 1
ATOM 1047 N N . LEU A 1 133 ? -8.219 1.516 7.258 1.00 93.31 133 LEU A N 1
ATOM 1048 C CA . LEU A 1 133 ? -9.421 1.478 6.418 1.00 93.31 133 LEU A CA 1
ATOM 1049 C C . LEU A 1 133 ? -9.374 2.540 5.315 1.00 93.31 133 LEU A C 1
ATOM 1051 O O . LEU A 1 133 ? -9.670 2.244 4.159 1.00 93.31 133 LEU A O 1
ATOM 1055 N N . ASN A 1 134 ? -8.935 3.752 5.648 1.00 93.00 134 ASN A N 1
ATOM 1056 C CA . ASN A 1 134 ? -8.776 4.833 4.683 1.00 93.00 134 ASN A CA 1
ATOM 1057 C C . ASN A 1 134 ? -7.736 4.495 3.602 1.00 93.00 134 ASN A C 1
ATOM 1059 O O . ASN A 1 134 ? -7.924 4.848 2.436 1.00 93.00 134 ASN A O 1
ATOM 1063 N N . TRP A 1 135 ? -6.667 3.772 3.958 1.00 92.38 135 TRP A N 1
ATOM 1064 C CA . TRP A 1 135 ? -5.698 3.263 2.986 1.00 92.38 135 TRP A CA 1
ATOM 1065 C C . TRP A 1 135 ? -6.358 2.347 1.952 1.00 92.38 135 TRP A C 1
ATOM 1067 O O . TRP A 1 135 ? -6.133 2.525 0.758 1.00 92.38 135 TRP A O 1
ATOM 1077 N N . ILE A 1 136 ? -7.216 1.420 2.386 1.00 92.19 136 ILE A N 1
ATOM 1078 C CA . ILE A 1 136 ? -7.961 0.535 1.476 1.00 92.19 136 ILE A CA 1
ATOM 1079 C C . ILE A 1 136 ? -8.929 1.339 0.606 1.00 92.19 136 ILE A C 1
ATOM 1081 O O . ILE A 1 136 ? -8.978 1.166 -0.616 1.00 92.19 136 ILE A O 1
ATOM 1085 N N . ALA A 1 137 ? -9.683 2.240 1.234 1.00 91.75 137 ALA A N 1
ATOM 1086 C CA . ALA A 1 137 ? -10.752 2.955 0.561 1.00 91.75 137 ALA A CA 1
ATOM 1087 C C . ALA A 1 137 ? -10.232 3.911 -0.525 1.00 91.75 137 ALA A C 1
ATOM 1089 O O . ALA A 1 137 ? -10.811 4.013 -1.602 1.00 91.75 137 ALA A O 1
ATOM 1090 N N . THR A 1 138 ? -9.076 4.537 -0.289 1.00 89.38 138 THR A N 1
ATOM 1091 C CA . THR A 1 138 ? -8.453 5.466 -1.245 1.00 89.38 138 THR A CA 1
ATOM 1092 C C . THR A 1 138 ? -7.853 4.757 -2.470 1.00 89.38 138 THR A C 1
ATOM 1094 O O . THR A 1 138 ? -7.678 5.393 -3.508 1.00 89.38 138 THR A O 1
ATOM 1097 N N . HIS A 1 139 ? -7.526 3.461 -2.380 1.00 87.44 139 HIS A N 1
ATOM 1098 C CA . HIS A 1 139 ? -6.769 2.764 -3.429 1.00 87.44 139 HIS A CA 1
ATOM 1099 C C . HIS A 1 139 ? -7.582 1.734 -4.213 1.00 87.44 139 HIS A C 1
ATOM 1101 O O . HIS A 1 139 ? -7.513 1.734 -5.439 1.00 87.44 139 HIS A O 1
ATOM 1107 N N . THR A 1 140 ? -8.32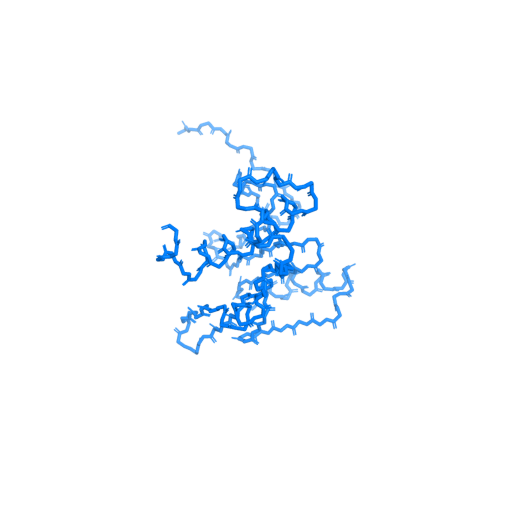0 0.841 -3.544 1.00 89.75 140 THR A N 1
ATOM 1108 C CA . THR A 1 140 ? -8.982 -0.293 -4.228 1.00 89.75 140 THR A CA 1
ATOM 1109 C C . THR A 1 140 ? -10.460 -0.462 -3.902 1.00 89.75 140 THR A C 1
ATOM 1111 O O . THR A 1 140 ? -11.156 -1.183 -4.615 1.00 89.75 140 THR A O 1
ATOM 1114 N N . ARG A 1 141 ? -10.966 0.206 -2.858 1.00 89.44 141 ARG A N 1
ATOM 1115 C CA . ARG A 1 141 ? -12.370 0.114 -2.425 1.00 89.44 141 ARG A CA 1
ATOM 1116 C C . ARG A 1 141 ? -13.001 1.490 -2.197 1.00 89.44 141 ARG A C 1
ATOM 1118 O O . ARG A 1 141 ? -13.359 1.821 -1.065 1.00 89.44 141 ARG A O 1
ATOM 1125 N N . PRO A 1 142 ? -13.165 2.298 -3.259 1.00 86.75 142 PRO A N 1
ATOM 1126 C CA . PRO A 1 142 ? -13.787 3.617 -3.142 1.00 86.75 142 PRO A CA 1
ATOM 1127 C C . PRO A 1 142 ? -15.238 3.554 -2.644 1.00 86.75 142 PRO A C 1
ATOM 1129 O O . PRO A 1 142 ? -15.769 4.560 -2.202 1.00 86.75 142 PRO A O 1
ATOM 1132 N N . ASP A 1 143 ? -15.874 2.383 -2.687 1.00 89.62 143 ASP A N 1
ATOM 1133 C CA . ASP A 1 143 ? -17.211 2.125 -2.151 1.00 89.62 143 ASP A CA 1
ATOM 1134 C C . ASP A 1 143 ? -17.298 2.159 -0.613 1.00 89.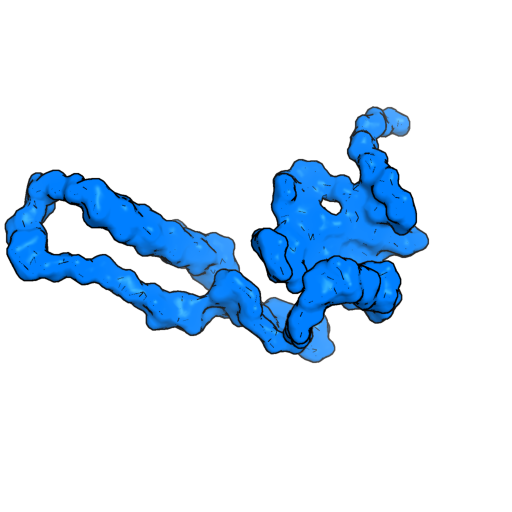62 143 ASP A C 1
ATOM 1136 O O . ASP A 1 143 ? -18.401 2.174 -0.074 1.00 89.62 143 ASP A O 1
ATOM 1140 N N . ILE A 1 144 ? -16.162 2.141 0.092 1.00 81.75 144 ILE A N 1
ATOM 1141 C CA . ILE A 1 144 ? -16.103 2.212 1.563 1.00 81.75 144 ILE A CA 1
ATOM 1142 C C . ILE A 1 144 ? -16.043 3.670 2.066 1.00 81.75 144 ILE A C 1
ATOM 1144 O O . ILE A 1 144 ? -16.293 3.907 3.249 1.00 81.75 144 ILE A O 1
ATOM 1148 N N . LEU A 1 145 ? -15.696 4.627 1.195 1.00 65.06 145 LEU A N 1
ATOM 1149 C CA . LEU A 1 145 ? -15.572 6.057 1.522 1.00 65.06 145 LEU A CA 1
ATOM 1150 C C . LEU A 1 145 ? -16.926 6.759 1.686 1.00 65.06 145 LEU A C 1
ATOM 1152 O O . LEU A 1 145 ? -17.857 6.472 0.902 1.00 65.06 145 LEU A O 1
#

Organism: Petrolisthes cinctipes (NCBI:txid88211)

Sequence (145 aa):
MLPGTGICKLRNGCCVSELGCHLWTWLCFSGRMQARLRALYVDDFLWVDTQNFERQVIEPVNKAYMVGSSESKSFRYLGLNIISEADGSMTLDQFQYASSLLPITISRQRAMMKTGELSESEKTEYRALIGQLNWIATHTRPDIL

Foldseek 3Di:
DDDDDDFPDDPQQWGDDPPDDQADTFHDDPNDGFWGWGRRDDQDIDIDGDVVCCVPPVVVVCVVSVPPDDDPQFDDDPQWTWHQDPVRDIDIDNVVLVVPQDDDDADPVRVVPPPDDDDPVRVVVVVVSVVSVVVRCVPPNVVSD